Protein AF-A0A3M0IV02-F1 (afdb_monomer_lite)

pLDDT: mean 70.93, std 18.77, range [35.06, 94.88]

Sequence (179 aa):
MAALVQTIQLATPQQSFVTVVQGADEPFLCFAGRLTAAVEKQVSDPAARKLMLQFLARSNCNAVCKRIIEALPGEPPMLQMVEACAKFGKRNAEREGETCADTNVSASAPTNGDLLSRLAASTRGSAGVDVCTAESVVIDLDKIHKVPLDAFGPLGDGMSAFLMGRSSATIQGIMVHLD

Structure (mmCIF, N/CA/C/O backbone):
data_AF-A0A3M0IV02-F1
#
_entry.id   AF-A0A3M0IV02-F1
#
loop_
_atom_site.group_PDB
_atom_site.id
_atom_site.type_symbol
_atom_site.label_atom_id
_atom_site.label_alt_id
_atom_site.label_comp_id
_atom_site.label_asym_id
_atom_site.label_entity_id
_atom_site.label_seq_id
_atom_site.pdbx_PDB_ins_code
_atom_site.Cartn_x
_atom_site.Cartn_y
_atom_site.Cartn_z
_atom_site.occupancy
_atom_site.B_iso_or_equiv
_atom_site.auth_seq_id
_atom_site.auth_comp_id
_atom_site.auth_asym_id
_atom_site.auth_atom_id
_atom_site.pdbx_PDB_model_num
ATOM 1 N N . MET A 1 1 ? -43.238 4.498 39.632 1.00 40.12 1 MET A N 1
ATOM 2 C CA . MET A 1 1 ? -42.951 3.051 39.620 1.00 40.12 1 MET A CA 1
ATOM 3 C C . MET A 1 1 ? -43.133 2.550 38.205 1.00 40.12 1 MET A C 1
ATOM 5 O O . MET A 1 1 ? -44.208 2.793 37.688 1.00 40.12 1 MET A O 1
ATOM 9 N N . ALA A 1 2 ? -42.088 1.908 37.663 1.00 35.06 2 ALA A N 1
ATOM 10 C CA . ALA A 1 2 ? -42.082 0.883 36.610 1.00 35.06 2 ALA A CA 1
ATOM 11 C C . ALA A 1 2 ? -42.804 1.163 35.271 1.00 35.06 2 ALA A C 1
ATOM 13 O O . ALA A 1 2 ? -43.859 1.764 35.223 1.00 35.06 2 ALA A O 1
ATOM 14 N N . ALA A 1 3 ? -42.393 0.662 34.117 1.00 46.12 3 ALA A N 1
ATOM 15 C CA . ALA A 1 3 ? -41.201 0.004 33.603 1.00 46.12 3 ALA A CA 1
ATOM 16 C C . ALA A 1 3 ? -41.596 -0.394 32.161 1.00 46.12 3 ALA A C 1
ATOM 18 O O . ALA A 1 3 ? -42.761 -0.688 31.909 1.00 46.12 3 ALA A O 1
ATOM 19 N N . LEU A 1 4 ? -40.614 -0.473 31.260 1.00 45.75 4 LEU A N 1
ATOM 20 C CA . LEU A 1 4 ? -40.610 -1.376 30.098 1.00 45.75 4 LEU A CA 1
ATOM 21 C C . LEU A 1 4 ? -41.641 -1.117 28.979 1.00 45.75 4 LEU A C 1
ATOM 23 O O . LEU A 1 4 ? -42.605 -1.855 28.811 1.00 45.75 4 LEU A O 1
ATOM 27 N N . VAL A 1 5 ? -41.314 -0.179 28.085 1.00 47.16 5 VAL A N 1
ATOM 28 C CA . VAL A 1 5 ? -41.673 -0.297 26.658 1.00 47.16 5 VAL A CA 1
ATOM 29 C C . VAL A 1 5 ? -40.375 -0.340 25.851 1.00 47.16 5 VAL A C 1
ATOM 31 O O . VAL A 1 5 ? -39.987 0.608 25.180 1.00 47.16 5 VAL A O 1
ATOM 34 N N . GLN A 1 6 ? -39.644 -1.444 25.988 1.00 47.16 6 GLN A N 1
ATOM 35 C CA . GLN A 1 6 ? -38.561 -1.817 25.078 1.00 47.16 6 GLN A CA 1
ATOM 36 C C . GLN A 1 6 ? -38.746 -3.286 24.720 1.00 47.16 6 GLN A C 1
ATOM 38 O O . GLN A 1 6 ? -38.052 -4.174 25.204 1.00 47.16 6 GLN A O 1
ATOM 43 N N . TH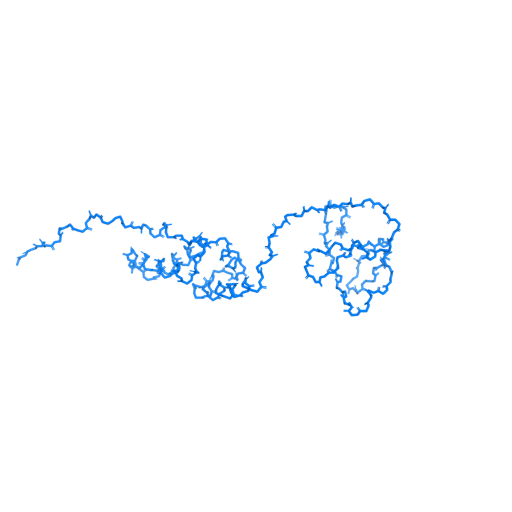R A 1 7 ? -39.738 -3.544 23.880 1.00 42.75 7 THR A N 1
ATOM 44 C CA . THR A 1 7 ? -39.950 -4.854 23.280 1.00 42.75 7 THR A CA 1
ATOM 45 C C . THR A 1 7 ? -39.934 -4.709 21.762 1.00 42.75 7 THR A C 1
ATOM 47 O O . THR A 1 7 ? -40.798 -4.077 21.166 1.00 42.75 7 THR A O 1
ATOM 50 N N . ILE A 1 8 ? -38.932 -5.375 21.172 1.00 45.09 8 ILE A N 1
ATOM 51 C CA . ILE A 1 8 ? -38.844 -5.832 19.777 1.00 45.09 8 ILE A CA 1
ATOM 52 C C . ILE A 1 8 ? -38.281 -4.811 18.763 1.00 45.09 8 ILE A C 1
ATOM 54 O O . ILE A 1 8 ? -38.962 -4.308 17.880 1.00 45.09 8 ILE A O 1
ATOM 58 N N . GLN A 1 9 ? -36.961 -4.609 18.818 1.00 45.69 9 GLN A N 1
ATOM 59 C CA . GLN A 1 9 ? -36.121 -4.327 17.635 1.00 45.69 9 GLN A CA 1
ATOM 60 C C . GLN A 1 9 ? -35.080 -5.456 17.461 1.00 45.69 9 GLN A C 1
ATOM 62 O O . GLN A 1 9 ? -33.931 -5.232 17.094 1.00 45.69 9 GLN A O 1
ATOM 67 N N . LEU A 1 10 ? -35.473 -6.699 17.765 1.00 41.28 10 LEU A N 1
ATOM 68 C CA . LEU A 1 10 ? -34.631 -7.888 17.622 1.00 41.28 10 LEU A CA 1
ATOM 69 C C . LEU A 1 10 ? -34.986 -8.633 16.328 1.00 41.28 10 LEU A C 1
ATOM 71 O O . LEU A 1 10 ? -35.569 -9.706 16.389 1.00 41.28 10 LEU A O 1
ATOM 75 N N . ALA A 1 11 ? -34.688 -8.047 15.166 1.00 40.66 11 ALA A N 1
ATOM 76 C CA . ALA A 1 11 ? -34.653 -8.791 13.895 1.00 40.66 11 ALA A CA 1
ATOM 77 C C . ALA A 1 11 ? -33.974 -8.043 12.730 1.00 40.66 11 ALA A C 1
ATOM 79 O O . ALA A 1 11 ? -34.206 -8.387 11.576 1.00 40.66 11 ALA A O 1
ATOM 80 N N . THR A 1 12 ? -33.127 -7.037 12.969 1.00 44.47 12 THR A N 1
ATOM 81 C CA . THR A 1 12 ? -32.109 -6.732 11.952 1.00 44.47 12 THR A CA 1
ATOM 82 C C . THR A 1 12 ? -30.887 -7.569 12.300 1.00 44.47 12 THR A C 1
ATOM 84 O O . THR A 1 12 ? -30.389 -7.432 13.420 1.00 44.47 12 THR A O 1
ATOM 87 N N . PRO A 1 13 ? -30.402 -8.456 11.406 1.00 41.34 13 PRO A N 1
ATOM 88 C CA . PRO A 1 13 ? -29.085 -9.045 11.575 1.00 41.34 13 PRO A CA 1
ATOM 89 C C . PRO A 1 13 ? -28.128 -7.873 11.771 1.00 41.34 13 PRO A C 1
ATOM 91 O O . PRO A 1 13 ? -27.953 -7.063 10.857 1.00 41.34 13 PRO A O 1
ATOM 94 N N . GLN A 1 14 ? -27.579 -7.702 12.976 1.00 51.34 14 GLN A N 1
ATOM 95 C CA . GLN A 1 14 ? -26.467 -6.781 13.123 1.00 51.34 14 GLN A CA 1
ATOM 96 C C . GLN A 1 14 ? -25.375 -7.386 12.256 1.00 51.34 14 GLN A C 1
ATOM 98 O O . GLN A 1 14 ? -24.856 -8.454 12.572 1.00 51.34 14 GLN A O 1
ATOM 103 N N . GLN A 1 15 ? -25.118 -6.762 11.104 1.00 55.41 15 GLN A N 1
ATOM 104 C CA . GLN A 1 15 ? -23.974 -7.118 10.287 1.00 55.41 15 GLN A CA 1
ATOM 105 C C . GLN A 1 15 ? -22.772 -6.968 11.209 1.00 55.41 15 GLN A C 1
ATOM 107 O O . GLN A 1 15 ? -22.431 -5.860 11.634 1.00 55.41 15 GLN A O 1
ATOM 112 N N . SER A 1 16 ? -22.225 -8.110 11.620 1.00 71.81 16 SER A N 1
ATOM 113 C CA . SER A 1 16 ? -21.005 -8.160 12.404 1.00 71.81 16 SER A CA 1
ATOM 114 C C . SER A 1 16 ? -20.005 -7.262 11.692 1.00 71.81 16 SER A C 1
ATOM 116 O O . SER A 1 16 ? -19.838 -7.375 10.478 1.00 71.81 16 SER A O 1
ATOM 118 N N . PHE A 1 17 ? -19.365 -6.329 12.397 1.00 68.81 17 PHE A N 1
ATOM 119 C CA . PHE A 1 17 ? -18.397 -5.437 11.743 1.00 68.81 17 PHE A CA 1
ATOM 120 C C . PHE A 1 17 ? -17.271 -6.236 11.053 1.00 68.81 17 PHE A C 1
ATOM 122 O O . PHE A 1 17 ? -16.630 -5.736 10.135 1.00 68.81 17 PHE A O 1
ATOM 129 N N . VAL A 1 18 ? -17.086 -7.508 11.434 1.00 73.00 18 VAL A N 1
ATOM 130 C CA . VAL A 1 18 ? -16.163 -8.470 10.821 1.00 73.00 18 VAL A CA 1
ATOM 131 C C . VAL A 1 18 ? -16.539 -8.802 9.367 1.00 73.00 18 VAL A C 1
ATOM 133 O O . VAL A 1 18 ? -15.658 -9.119 8.575 1.00 73.00 18 VAL A O 1
ATOM 136 N N . THR A 1 19 ? -17.815 -8.688 8.977 1.00 82.75 19 THR A N 1
ATOM 137 C CA . THR A 1 19 ? -18.270 -8.928 7.593 1.00 82.75 19 THR A CA 1
ATOM 138 C C . THR A 1 19 ? -18.123 -7.706 6.687 1.00 82.75 19 THR A C 1
ATOM 140 O O . THR A 1 19 ? -18.409 -7.798 5.495 1.00 82.75 19 THR A O 1
ATOM 143 N N . VAL A 1 20 ? -17.721 -6.547 7.222 1.00 88.81 20 VAL A N 1
ATOM 144 C CA . VAL A 1 20 ? -17.508 -5.347 6.407 1.00 88.81 20 VAL A CA 1
ATOM 145 C C . VAL A 1 20 ? -16.182 -5.496 5.671 1.00 88.81 20 VAL A C 1
ATOM 147 O O . VAL A 1 20 ? -15.1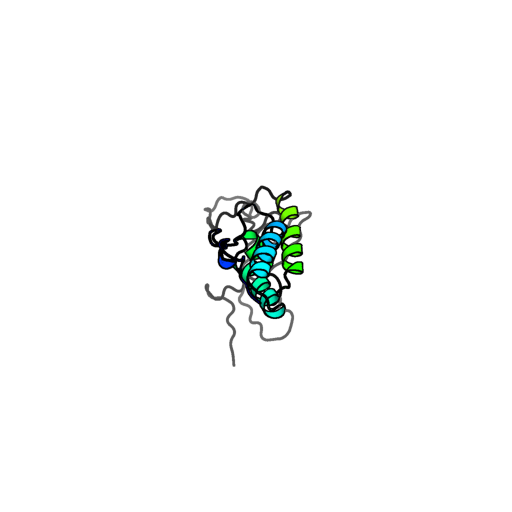10 -5.358 6.258 1.00 88.81 20 VAL A O 1
ATOM 150 N N . VAL A 1 21 ? -16.277 -5.795 4.380 1.00 93.56 21 VAL A N 1
ATOM 151 C CA . VAL A 1 21 ? -15.154 -5.960 3.454 1.00 93.56 21 VAL A CA 1
ATOM 152 C C . VAL A 1 21 ? -15.311 -4.962 2.313 1.00 93.56 21 VAL A C 1
ATOM 154 O O . VAL A 1 21 ? -16.433 -4.666 1.885 1.00 93.56 21 VAL A O 1
ATOM 157 N N . GLN A 1 22 ? -14.189 -4.418 1.850 1.00 94.88 22 GLN A N 1
ATOM 158 C CA . GLN A 1 22 ? -14.153 -3.510 0.712 1.00 94.88 22 GLN A CA 1
ATOM 159 C C . GLN A 1 22 ? -14.473 -4.268 -0.583 1.00 94.88 22 GLN A C 1
ATOM 161 O O . GLN A 1 22 ? -13.868 -5.303 -0.869 1.00 94.88 22 GLN A O 1
ATOM 166 N N . GLY A 1 23 ? -15.393 -3.740 -1.389 1.00 90.06 23 GLY A N 1
ATOM 167 C CA . GLY A 1 23 ? -15.655 -4.259 -2.733 1.00 90.06 23 GLY A CA 1
ATOM 168 C C . GLY A 1 23 ? -14.448 -4.120 -3.674 1.00 90.06 23 GLY A C 1
ATOM 169 O O . GLY A 1 23 ? -13.545 -3.316 -3.436 1.00 90.06 23 GLY A O 1
ATOM 170 N N . ALA A 1 24 ? -14.436 -4.880 -4.775 1.00 87.00 24 ALA A N 1
ATOM 171 C CA . ALA A 1 24 ? -13.360 -4.817 -5.772 1.00 87.00 24 ALA A CA 1
ATOM 172 C C . ALA A 1 24 ? -13.161 -3.388 -6.315 1.00 87.00 24 ALA A C 1
ATOM 174 O O . ALA A 1 24 ? -12.042 -2.878 -6.295 1.00 87.00 24 ALA A O 1
ATOM 175 N N . ASP A 1 25 ? -14.264 -2.722 -6.664 1.00 86.69 25 ASP A N 1
ATOM 176 C CA . ASP A 1 25 ? -14.283 -1.363 -7.222 1.00 86.69 25 ASP A CA 1
ATOM 177 C C . ASP A 1 25 ? -14.677 -0.286 -6.196 1.00 86.69 25 ASP A C 1
ATOM 179 O O . ASP A 1 25 ? -14.843 0.886 -6.530 1.00 86.69 25 ASP A O 1
ATOM 183 N N . GLU A 1 26 ? -14.857 -0.661 -4.926 1.00 89.06 26 GLU A N 1
ATOM 184 C CA . GLU A 1 26 ? -15.280 0.285 -3.895 1.00 89.06 26 GLU A CA 1
ATOM 185 C C . GLU A 1 26 ? -14.108 1.190 -3.476 1.00 89.06 26 GLU A C 1
ATOM 187 O O . GLU A 1 26 ? -13.059 0.684 -3.058 1.00 89.06 26 GLU A O 1
ATOM 192 N N . PRO A 1 27 ? -14.268 2.527 -3.488 1.00 91.06 27 PRO A N 1
ATOM 193 C CA . PRO A 1 27 ? -13.257 3.432 -2.959 1.00 91.06 27 PRO A CA 1
ATOM 194 C C . PRO A 1 27 ? -13.004 3.188 -1.469 1.00 91.06 27 PRO A C 1
ATOM 196 O O . PRO A 1 27 ? -13.940 3.051 -0.678 1.00 91.06 27 PRO A O 1
ATOM 199 N N . PHE A 1 28 ? -11.734 3.227 -1.057 1.00 93.62 28 PHE A N 1
ATOM 200 C CA . PHE A 1 28 ? -11.350 2.962 0.335 1.00 93.62 28 PHE A CA 1
ATOM 201 C C . PHE A 1 28 ? -12.049 3.894 1.336 1.00 93.62 28 PHE A C 1
ATOM 203 O O . PHE A 1 28 ? -12.417 3.465 2.423 1.00 93.62 28 PHE A O 1
ATOM 210 N N . LEU A 1 29 ? -12.288 5.156 0.961 1.00 93.19 29 LEU A N 1
ATOM 211 C CA . LEU A 1 29 ? -13.014 6.117 1.796 1.00 93.19 29 LEU A CA 1
ATOM 212 C C . LEU A 1 29 ? -14.461 5.675 2.077 1.00 93.19 29 LEU A C 1
ATOM 214 O O . LEU A 1 29 ? -14.921 5.779 3.213 1.00 93.19 29 LEU A O 1
ATOM 218 N N . CYS A 1 30 ? -15.167 5.157 1.066 1.00 92.94 30 CYS A N 1
ATOM 219 C CA . CYS A 1 30 ? -16.531 4.646 1.226 1.00 92.94 30 CYS A CA 1
ATOM 220 C C . CYS A 1 30 ? -16.548 3.432 2.160 1.00 92.94 30 CYS A C 1
ATOM 222 O O . CYS A 1 30 ? -17.333 3.392 3.109 1.00 92.94 30 CYS A O 1
ATOM 224 N N . PHE A 1 31 ? -15.620 2.499 1.947 1.00 94.88 31 PHE A N 1
ATOM 225 C CA . PHE A 1 31 ? -15.433 1.337 2.812 1.00 94.88 31 PHE A CA 1
ATOM 226 C C . PHE A 1 31 ? -15.132 1.737 4.264 1.00 94.88 31 PHE A C 1
ATOM 228 O O . PHE A 1 31 ? -15.805 1.264 5.181 1.00 94.88 31 PHE A O 1
ATOM 235 N N . ALA A 1 32 ? -14.181 2.649 4.484 1.00 93.94 32 ALA A N 1
ATOM 236 C CA . ALA A 1 32 ? -13.809 3.125 5.814 1.00 93.94 32 ALA A CA 1
ATOM 237 C C . ALA A 1 32 ? -14.997 3.773 6.544 1.00 93.94 32 ALA A C 1
ATOM 239 O O . ALA A 1 32 ? -15.169 3.565 7.746 1.00 93.94 32 ALA A O 1
ATOM 240 N N . GLY A 1 33 ? -15.861 4.494 5.820 1.00 93.69 33 GLY A N 1
ATOM 241 C CA . GLY A 1 33 ? -17.104 5.047 6.361 1.00 93.69 33 GLY A CA 1
ATOM 242 C C . GLY A 1 33 ? -18.079 3.965 6.839 1.00 93.69 33 GLY A C 1
ATOM 243 O O . GLY A 1 33 ? -18.563 4.031 7.971 1.00 93.69 33 GLY A O 1
ATOM 244 N N . ARG A 1 34 ? -18.321 2.927 6.021 1.00 94.19 34 ARG A N 1
ATOM 245 C CA . ARG A 1 34 ? -19.184 1.789 6.402 1.00 94.19 34 ARG A CA 1
ATOM 246 C C . ARG A 1 34 ? -18.620 1.027 7.601 1.00 94.19 34 ARG A C 1
ATOM 248 O O . ARG A 1 34 ? -19.365 0.691 8.521 1.00 94.19 34 ARG A O 1
ATOM 255 N N . LEU A 1 35 ? -17.309 0.791 7.610 1.00 93.62 35 LEU A N 1
ATOM 256 C CA . LEU A 1 35 ? -16.618 0.099 8.694 1.00 93.62 35 LEU A CA 1
ATOM 257 C C . LEU A 1 35 ? -16.699 0.887 10.008 1.00 93.62 35 LEU A C 1
ATOM 259 O O . LEU A 1 35 ? -17.033 0.316 11.044 1.00 93.62 35 LEU A O 1
ATOM 263 N N . THR A 1 36 ? -16.464 2.200 9.955 1.00 93.06 36 THR A N 1
ATOM 264 C CA . THR A 1 36 ? -16.553 3.094 11.122 1.00 93.06 36 THR A CA 1
ATOM 265 C C . THR A 1 36 ? -17.950 3.067 11.722 1.00 93.06 36 THR A C 1
ATOM 267 O O . THR A 1 36 ? -18.094 2.777 12.908 1.00 93.06 36 THR A O 1
ATOM 270 N N . ALA A 1 37 ? -18.985 3.237 10.896 1.00 91.88 37 ALA A N 1
ATOM 271 C CA . ALA A 1 37 ? -20.369 3.179 11.357 1.00 91.88 37 ALA A CA 1
ATOM 272 C C . ALA A 1 37 ? -20.722 1.822 12.001 1.00 91.88 37 ALA A C 1
ATOM 274 O O . ALA A 1 37 ? -21.430 1.772 13.009 1.00 91.88 37 ALA A O 1
ATOM 275 N N . ALA A 1 38 ? -20.217 0.713 11.448 1.00 90.44 38 ALA A N 1
ATOM 276 C CA . ALA A 1 38 ? -20.474 -0.626 11.976 1.00 90.44 38 ALA A CA 1
ATOM 277 C C . ALA A 1 38 ? -19.788 -0.875 13.331 1.00 90.44 38 ALA A C 1
ATOM 279 O O . ALA A 1 38 ? -20.412 -1.443 14.232 1.00 90.44 38 ALA A O 1
ATOM 280 N N . VAL A 1 39 ? -18.531 -0.443 13.482 1.00 89.69 39 VAL A N 1
ATOM 281 C CA . VAL A 1 39 ? -17.762 -0.596 14.726 1.00 89.69 39 VAL A CA 1
ATOM 282 C C . VAL A 1 39 ? -18.303 0.326 15.819 1.00 89.69 39 VAL A C 1
ATOM 284 O O . VAL A 1 39 ? -18.483 -0.116 16.951 1.00 89.69 39 VAL A O 1
ATOM 287 N N . GLU A 1 40 ? -18.640 1.577 15.497 1.00 90.38 40 GLU A N 1
ATOM 288 C CA . GLU A 1 40 ? -19.196 2.530 16.468 1.00 90.38 40 GLU A CA 1
ATOM 289 C C . GLU A 1 40 ? -20.541 2.098 17.047 1.00 90.38 40 GLU A C 1
ATOM 291 O O . GLU A 1 40 ? -20.836 2.390 18.205 1.00 90.38 40 GLU A O 1
ATOM 296 N N . LYS A 1 41 ? -21.335 1.359 16.270 1.00 88.81 41 LYS A N 1
ATOM 297 C CA . LYS A 1 41 ? -22.612 0.808 16.728 1.00 88.81 41 LYS A CA 1
ATOM 298 C C . LYS A 1 41 ? -22.449 -0.348 17.724 1.00 88.81 41 LYS A C 1
ATOM 300 O O . LYS A 1 41 ? -23.370 -0.605 18.494 1.00 88.81 41 LYS A O 1
ATOM 305 N N . GLN A 1 42 ? -21.320 -1.059 17.690 1.00 83.50 42 GLN A N 1
ATOM 306 C CA . GLN A 1 42 ? -21.104 -2.299 18.452 1.00 83.50 42 GLN A CA 1
ATOM 307 C C . GLN A 1 42 ? -20.094 -2.145 19.597 1.00 83.50 42 GLN A C 1
ATOM 309 O O . GLN A 1 42 ? -20.142 -2.915 20.552 1.00 83.50 42 GLN A O 1
ATOM 314 N N . VAL A 1 43 ? -19.197 -1.156 19.536 1.00 86.38 43 VAL A N 1
ATOM 315 C CA . VAL A 1 43 ? -18.105 -0.984 20.503 1.00 86.38 43 VAL A CA 1
ATOM 316 C C . VAL A 1 43 ? -18.237 0.361 21.211 1.00 86.38 43 VAL A C 1
ATOM 318 O O . VAL A 1 43 ? -18.064 1.418 20.609 1.00 86.38 43 VAL A O 1
ATOM 321 N N . SER A 1 44 ? -18.518 0.330 22.515 1.00 88.19 44 SER A N 1
ATOM 322 C CA . SER A 1 44 ? -18.688 1.545 23.323 1.00 88.19 44 SER A CA 1
ATOM 323 C C . SER A 1 44 ? -17.361 2.201 23.714 1.00 88.19 44 SER A C 1
ATOM 325 O O . SER A 1 44 ? -17.303 3.425 23.824 1.00 88.19 44 SER A O 1
ATOM 327 N N . ASP A 1 45 ? -16.286 1.428 23.888 1.00 91.12 45 ASP A N 1
ATOM 328 C CA . ASP A 1 45 ? -14.982 1.958 24.301 1.00 91.12 45 ASP A CA 1
ATOM 329 C C . ASP A 1 45 ? -14.248 2.665 23.136 1.00 91.12 45 ASP A C 1
ATOM 331 O O . ASP A 1 45 ? -13.988 2.040 22.104 1.00 91.12 45 ASP A O 1
ATOM 335 N N . PRO A 1 46 ? -13.912 3.966 23.243 1.00 89.06 46 PRO A N 1
ATOM 336 C CA . PRO A 1 46 ? -13.251 4.708 22.165 1.00 89.06 46 PRO A CA 1
ATOM 337 C C . PRO A 1 46 ? -11.842 4.204 21.817 1.00 89.06 46 PRO A C 1
ATOM 339 O O . PRO A 1 46 ? -11.438 4.282 20.654 1.00 89.06 46 PRO A O 1
ATOM 342 N N . ALA A 1 47 ? -11.088 3.684 22.790 1.00 90.06 47 ALA A N 1
ATOM 343 C CA . ALA A 1 47 ? -9.734 3.186 22.550 1.00 90.06 47 ALA A CA 1
ATOM 344 C C . ALA A 1 47 ? -9.760 1.861 21.768 1.00 90.06 47 ALA A C 1
ATOM 346 O O . ALA A 1 47 ? -9.066 1.721 20.757 1.00 90.06 47 ALA A O 1
ATOM 347 N N . ALA A 1 48 ? -10.634 0.935 22.165 1.00 89.19 48 ALA A N 1
ATOM 348 C CA . ALA A 1 48 ? -10.889 -0.314 21.460 1.00 89.19 48 ALA A CA 1
ATOM 349 C C . ALA A 1 48 ? -11.419 -0.069 20.043 1.00 89.19 48 ALA A C 1
ATOM 351 O O . ALA A 1 48 ? -10.956 -0.713 19.102 1.00 89.19 48 ALA A O 1
ATOM 352 N N . ARG A 1 49 ? -12.321 0.912 19.862 1.00 91.25 49 ARG A N 1
ATOM 353 C CA . ARG A 1 49 ? -12.813 1.321 18.534 1.00 91.25 49 ARG A CA 1
ATOM 354 C C . ARG A 1 49 ? -11.673 1.654 17.591 1.00 91.25 49 ARG A C 1
ATOM 356 O O . ARG A 1 49 ? -11.634 1.129 16.484 1.00 91.25 49 ARG A O 1
ATOM 363 N N . LYS A 1 50 ? -10.739 2.499 18.033 1.00 89.12 50 LYS A N 1
ATOM 364 C CA . LYS A 1 50 ? -9.598 2.926 17.219 1.00 89.12 50 LYS A CA 1
ATOM 365 C C . LYS A 1 50 ? -8.738 1.737 16.783 1.00 89.12 50 LYS A C 1
ATOM 367 O O . LYS A 1 50 ? -8.442 1.618 15.596 1.00 89.12 50 LYS A O 1
ATOM 372 N N . LEU A 1 51 ? -8.393 0.849 17.717 1.00 89.50 51 LEU A N 1
ATOM 373 C CA . LEU A 1 51 ? -7.570 -0.331 17.436 1.00 89.50 51 LEU A CA 1
ATOM 374 C C . LEU A 1 51 ? -8.273 -1.309 16.486 1.00 89.50 51 LEU A C 1
ATOM 376 O O . LEU A 1 51 ? -7.689 -1.735 15.490 1.00 89.50 51 LEU A O 1
ATOM 380 N N . MET A 1 52 ? -9.547 -1.617 16.743 1.00 89.31 52 MET A N 1
ATOM 381 C CA . MET A 1 52 ? -10.338 -2.501 15.881 1.00 89.31 52 MET A CA 1
ATOM 382 C C . MET A 1 52 ? -10.496 -1.924 14.481 1.00 89.31 52 MET A C 1
ATOM 384 O O . MET A 1 52 ? -10.347 -2.643 13.498 1.00 89.31 52 MET A O 1
ATOM 388 N N . LEU A 1 53 ? -10.756 -0.623 14.380 1.00 91.31 53 LEU A N 1
ATOM 389 C CA . LEU A 1 53 ? -10.895 0.054 13.103 1.00 91.31 53 LEU A CA 1
ATOM 390 C C . LEU A 1 53 ? -9.608 0.007 12.279 1.00 91.31 53 LEU A C 1
ATOM 392 O O . LEU A 1 53 ? -9.675 -0.263 11.084 1.00 91.31 53 LEU A O 1
ATOM 396 N N . GLN A 1 54 ? -8.447 0.226 12.900 1.00 91.12 54 GLN A N 1
ATOM 397 C CA . GLN A 1 54 ? -7.157 0.123 12.214 1.00 91.12 54 GLN A CA 1
ATOM 398 C C . GLN A 1 54 ? -6.887 -1.302 11.724 1.00 91.12 54 GLN A C 1
ATOM 400 O O . GLN A 1 54 ? -6.538 -1.496 10.558 1.00 91.12 54 GLN A O 1
ATOM 405 N N . PHE A 1 55 ? -7.097 -2.299 12.587 1.00 91.06 55 PHE A N 1
ATOM 406 C CA . PHE A 1 55 ? -6.891 -3.700 12.233 1.00 91.06 55 PHE A CA 1
ATOM 407 C C . PHE A 1 55 ? -7.808 -4.134 11.082 1.00 91.06 55 PHE A C 1
ATOM 409 O O . PHE A 1 55 ? -7.330 -4.625 10.059 1.00 91.06 55 PHE A O 1
ATOM 416 N N . LEU A 1 56 ? -9.114 -3.877 11.209 1.00 92.44 56 LEU A N 1
ATOM 417 C CA . LEU A 1 56 ? -10.117 -4.269 10.218 1.00 92.44 56 LEU A CA 1
ATOM 418 C C . LEU A 1 56 ? -9.942 -3.526 8.894 1.00 92.44 56 LEU A C 1
ATOM 420 O O . LEU A 1 56 ? -10.085 -4.125 7.832 1.0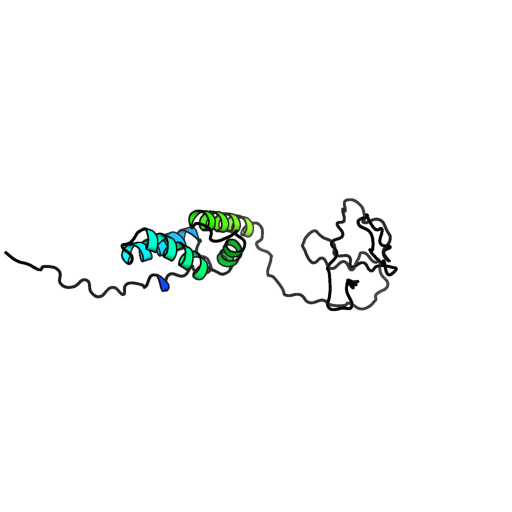0 92.44 56 LEU A O 1
ATOM 424 N N . ALA A 1 57 ? -9.584 -2.241 8.930 1.00 93.50 57 ALA A N 1
ATOM 425 C CA . ALA A 1 57 ? -9.318 -1.482 7.714 1.00 93.50 57 ALA A CA 1
ATOM 426 C C . ALA A 1 57 ? -8.138 -2.064 6.921 1.00 93.50 57 ALA A C 1
ATOM 428 O O . ALA A 1 57 ? -8.138 -1.996 5.695 1.00 93.50 57 ALA A O 1
ATOM 429 N N . ARG A 1 58 ? -7.144 -2.658 7.597 1.00 91.31 58 ARG A N 1
ATOM 430 C CA . ARG A 1 58 ? -6.002 -3.317 6.950 1.00 91.31 58 ARG A CA 1
ATOM 431 C C . ARG A 1 58 ? -6.358 -4.720 6.468 1.00 91.31 58 ARG A C 1
ATOM 433 O O . ARG A 1 58 ? -6.002 -5.081 5.349 1.00 91.31 58 ARG A O 1
ATOM 440 N N . SER A 1 59 ? -7.049 -5.511 7.287 1.00 90.62 59 SER A N 1
ATOM 441 C CA . SER A 1 59 ? -7.351 -6.909 6.963 1.00 90.62 59 SER A CA 1
ATOM 442 C C . SER A 1 59 ? -8.435 -7.060 5.897 1.00 90.62 59 SER A C 1
ATOM 444 O O . SER A 1 59 ? -8.352 -7.976 5.083 1.00 90.62 59 SER A O 1
ATOM 446 N N . ASN A 1 60 ? -9.426 -6.163 5.891 1.00 94.38 60 ASN A N 1
ATOM 447 C CA . ASN A 1 60 ? -10.646 -6.299 5.092 1.00 94.38 60 ASN A CA 1
ATOM 448 C C . ASN A 1 60 ? -10.671 -5.396 3.848 1.00 94.38 60 ASN A C 1
ATOM 450 O O . ASN A 1 60 ? -11.689 -5.317 3.157 1.00 94.38 60 ASN A O 1
ATOM 454 N N . CYS A 1 61 ? -9.578 -4.689 3.566 1.00 94.50 61 CYS A N 1
ATOM 455 C CA . CYS A 1 61 ? -9.458 -3.916 2.339 1.00 94.50 61 CYS A CA 1
ATOM 456 C C . CYS A 1 61 ? -9.222 -4.819 1.120 1.00 94.50 61 CYS A C 1
ATOM 458 O O . CYS A 1 61 ? -8.789 -5.968 1.233 1.00 94.50 61 CYS A O 1
ATOM 460 N N . ASN A 1 62 ? -9.514 -4.293 -0.067 1.00 94.19 62 ASN A N 1
ATOM 461 C CA . ASN A 1 62 ? -9.316 -5.023 -1.312 1.00 94.19 62 ASN A CA 1
ATOM 462 C C . ASN A 1 62 ? -7.818 -5.173 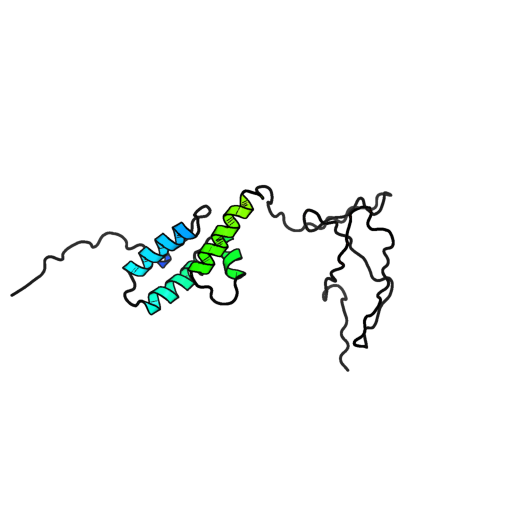-1.637 1.00 94.19 62 ASN A C 1
ATOM 464 O O . ASN A 1 62 ? -6.970 -4.466 -1.093 1.00 94.19 62 ASN A O 1
ATOM 468 N N . ALA A 1 63 ? -7.469 -6.082 -2.553 1.00 91.75 63 ALA A N 1
ATOM 469 C CA . ALA A 1 63 ? -6.071 -6.418 -2.855 1.00 91.75 63 ALA A CA 1
ATOM 470 C C . ALA A 1 63 ? -5.222 -5.223 -3.339 1.00 91.75 63 ALA A C 1
ATOM 472 O O . ALA A 1 63 ? -4.004 -5.199 -3.149 1.00 91.75 63 ALA A O 1
ATOM 473 N N . VAL A 1 64 ? -5.848 -4.226 -3.972 1.00 90.62 64 VAL A N 1
ATOM 474 C CA . VAL A 1 64 ? -5.166 -2.999 -4.404 1.00 90.62 64 VAL A CA 1
ATOM 475 C C . VAL A 1 64 ? -4.825 -2.133 -3.193 1.00 90.62 64 VAL A C 1
ATOM 477 O O . VAL A 1 64 ? -3.662 -1.780 -3.003 1.00 90.62 64 VAL A O 1
ATOM 480 N N . CYS A 1 65 ? -5.810 -1.845 -2.340 1.00 92.50 65 CYS A N 1
ATOM 481 C CA . CYS A 1 65 ? -5.615 -1.063 -1.120 1.00 92.50 65 CYS A CA 1
ATOM 482 C C . CYS A 1 65 ? -4.666 -1.764 -0.145 1.00 92.50 65 CYS A C 1
ATOM 484 O O . CYS A 1 65 ? -3.799 -1.115 0.436 1.00 92.50 65 CYS A O 1
ATOM 486 N N . LYS A 1 66 ? -4.749 -3.094 -0.046 1.00 93.62 66 LYS A N 1
ATOM 487 C CA . LYS A 1 66 ? -3.884 -3.912 0.806 1.00 93.62 66 LYS A CA 1
ATOM 488 C C . LYS A 1 66 ? -2.406 -3.726 0.474 1.00 93.62 66 LYS A C 1
ATOM 490 O O . LYS A 1 66 ? -1.628 -3.413 1.368 1.00 93.62 66 LYS A O 1
ATOM 495 N N . ARG A 1 67 ? -2.037 -3.796 -0.811 1.00 91.50 67 ARG A N 1
ATOM 496 C CA . ARG A 1 67 ? -0.655 -3.554 -1.270 1.00 91.50 67 ARG A CA 1
ATOM 497 C C . ARG A 1 67 ? -0.151 -2.152 -0.923 1.00 91.50 67 ARG A C 1
ATOM 499 O O . ARG A 1 67 ? 1.011 -1.985 -0.573 1.00 91.50 67 ARG A O 1
ATOM 506 N N . ILE A 1 68 ? -1.018 -1.145 -1.017 1.00 92.50 68 ILE A N 1
ATOM 507 C CA . ILE A 1 68 ? -0.666 0.245 -0.694 1.00 92.50 68 ILE A CA 1
ATOM 508 C C . ILE A 1 68 ? -0.427 0.401 0.808 1.00 92.50 68 ILE A C 1
ATOM 510 O O . ILE A 1 68 ? 0.548 1.024 1.217 1.00 92.50 68 ILE A O 1
ATOM 514 N N . ILE A 1 69 ? -1.318 -0.164 1.622 1.00 93.00 69 ILE A N 1
ATOM 515 C CA . ILE A 1 69 ? -1.266 -0.079 3.081 1.00 93.00 69 ILE A CA 1
ATOM 516 C C . ILE A 1 69 ? -0.060 -0.842 3.634 1.00 93.00 69 ILE A C 1
ATOM 518 O O . ILE A 1 69 ? 0.592 -0.350 4.547 1.00 93.00 69 ILE A O 1
ATOM 522 N N . GLU A 1 70 ? 0.262 -2.015 3.087 1.00 90.19 70 GLU A N 1
ATOM 523 C CA . GLU A 1 70 ? 1.420 -2.817 3.508 1.00 90.19 70 GLU A CA 1
ATOM 524 C C . GLU A 1 70 ? 2.767 -2.153 3.186 1.00 90.19 70 GLU A C 1
ATOM 526 O O . GLU A 1 70 ? 3.764 -2.467 3.830 1.00 90.19 70 GLU A O 1
ATOM 531 N N . ALA A 1 71 ? 2.796 -1.207 2.243 1.00 91.12 71 ALA A N 1
ATOM 532 C CA . ALA A 1 71 ? 3.978 -0.403 1.940 1.00 91.12 71 ALA A CA 1
ATOM 533 C C . ALA A 1 71 ? 4.166 0.797 2.891 1.00 91.12 71 ALA A C 1
ATOM 535 O O . ALA A 1 71 ? 5.191 1.478 2.820 1.00 91.12 71 ALA A O 1
ATOM 536 N N . LEU A 1 72 ? 3.189 1.093 3.757 1.00 89.50 72 LEU A N 1
ATOM 537 C CA . LEU A 1 72 ? 3.315 2.147 4.763 1.00 89.50 72 LEU A CA 1
ATOM 538 C C . LEU A 1 72 ? 4.132 1.647 5.967 1.00 89.50 72 LEU A C 1
ATOM 540 O O . LEU A 1 72 ? 4.020 0.481 6.350 1.00 89.50 72 LEU A O 1
ATOM 544 N N . PRO A 1 73 ? 4.940 2.513 6.602 1.00 85.50 73 PRO A N 1
ATOM 545 C CA . PRO A 1 73 ? 5.719 2.125 7.769 1.00 85.50 73 PRO A CA 1
ATOM 546 C C . PRO A 1 73 ? 4.824 1.890 8.996 1.00 85.50 73 PRO A C 1
ATOM 548 O O . PRO A 1 73 ? 3.968 2.712 9.326 1.00 85.50 73 PRO A O 1
ATOM 551 N N . GLY A 1 74 ? 5.086 0.798 9.718 1.00 85.69 74 GLY A N 1
ATOM 552 C CA . GLY A 1 74 ? 4.453 0.499 11.006 1.00 85.69 74 GLY A CA 1
ATOM 553 C C . GLY A 1 74 ? 2.957 0.180 10.914 1.00 85.69 74 GLY A C 1
ATOM 554 O O . GLY A 1 74 ? 2.498 -0.479 9.982 1.00 85.69 74 GLY A O 1
ATOM 555 N N . GLU A 1 75 ? 2.199 0.617 11.923 1.00 83.50 75 GLU A N 1
ATOM 556 C CA . GLU A 1 75 ? 0.735 0.539 11.940 1.00 83.50 75 GLU A CA 1
ATOM 557 C C . GLU A 1 75 ? 0.140 1.901 11.553 1.00 83.50 75 GLU A C 1
ATOM 559 O O . GLU A 1 75 ? 0.022 2.793 12.403 1.00 83.50 75 GLU A O 1
ATOM 564 N N . PRO A 1 76 ? -0.214 2.112 10.271 1.00 87.44 76 PRO A N 1
ATOM 565 C CA . PRO A 1 76 ? -0.677 3.413 9.820 1.00 87.44 76 PRO A CA 1
ATOM 566 C C . PRO A 1 76 ? -2.023 3.785 10.469 1.00 87.44 76 PRO A C 1
ATOM 568 O O . PRO A 1 76 ? -2.899 2.935 10.667 1.00 87.44 76 PRO A O 1
ATOM 571 N N . PRO A 1 77 ? -2.247 5.070 10.794 1.00 90.62 77 PRO A N 1
ATOM 572 C CA . PRO A 1 77 ? -3.567 5.548 11.181 1.00 90.62 77 PRO A CA 1
ATOM 573 C C . PRO A 1 77 ? -4.521 5.505 9.983 1.00 90.62 77 PRO A C 1
ATOM 575 O O . PRO A 1 77 ? -4.109 5.691 8.838 1.00 90.62 77 PRO A O 1
ATOM 578 N N . MET A 1 78 ? -5.820 5.342 10.248 1.00 89.19 78 MET A N 1
ATOM 579 C CA . MET A 1 78 ? -6.849 5.230 9.204 1.00 89.19 78 MET A CA 1
ATOM 580 C C . MET A 1 78 ? -6.797 6.372 8.176 1.00 89.19 78 MET A C 1
ATOM 582 O O . MET A 1 78 ? -6.941 6.128 6.982 1.00 89.19 78 MET A O 1
ATOM 586 N N . LEU A 1 79 ? -6.528 7.606 8.617 1.00 89.75 79 LEU A N 1
ATOM 587 C CA . LEU A 1 79 ? -6.405 8.761 7.724 1.00 89.75 79 LEU A CA 1
ATOM 588 C C . LEU A 1 79 ? -5.282 8.583 6.687 1.00 89.75 79 LEU A C 1
ATOM 590 O O . LEU A 1 79 ? -5.495 8.841 5.505 1.00 89.75 79 LEU A O 1
ATOM 594 N N . GLN A 1 80 ? -4.115 8.073 7.099 1.00 92.38 80 GLN A N 1
ATOM 595 C CA . GLN A 1 80 ? -3.019 7.800 6.163 1.00 92.38 80 GLN A CA 1
ATOM 596 C C . GLN A 1 80 ? -3.388 6.700 5.165 1.00 92.38 80 GLN A C 1
ATOM 598 O O . GLN A 1 80 ? -3.049 6.804 3.988 1.00 92.38 80 GLN A O 1
ATOM 603 N N . MET A 1 81 ? -4.117 5.673 5.608 1.00 93.00 81 MET A N 1
ATOM 604 C CA . MET A 1 81 ? -4.599 4.603 4.728 1.00 93.00 81 MET A CA 1
ATOM 605 C C . MET A 1 81 ? -5.550 5.162 3.659 1.00 93.00 81 MET A C 1
ATOM 607 O O . MET A 1 81 ? -5.400 4.846 2.478 1.00 93.00 81 MET A O 1
ATOM 611 N N . VAL A 1 82 ? -6.475 6.049 4.053 1.00 93.31 82 VAL A N 1
ATOM 612 C CA . VAL A 1 82 ? -7.403 6.744 3.145 1.00 93.31 82 VAL A CA 1
ATOM 613 C C . VAL A 1 82 ? -6.646 7.567 2.106 1.00 93.31 82 VAL A C 1
ATOM 615 O O . VAL A 1 82 ? -6.898 7.425 0.909 1.00 93.31 82 VAL A O 1
ATOM 618 N N . GLU A 1 83 ? -5.703 8.403 2.539 1.00 91.50 83 GLU A N 1
ATOM 619 C CA . GLU A 1 83 ? -4.932 9.256 1.632 1.00 91.50 83 GLU A CA 1
ATOM 620 C C . GLU A 1 83 ? -4.080 8.447 0.651 1.00 91.50 83 GLU A C 1
ATOM 622 O O . GLU A 1 83 ? -4.042 8.754 -0.545 1.00 91.50 83 GLU A O 1
ATOM 627 N N . ALA A 1 84 ? -3.407 7.403 1.137 1.00 91.50 84 ALA A N 1
ATOM 628 C CA . ALA A 1 84 ? -2.560 6.553 0.313 1.00 91.50 84 ALA A CA 1
ATOM 629 C C . ALA A 1 84 ? -3.381 5.819 -0.761 1.00 91.50 84 ALA A C 1
ATOM 631 O O . ALA A 1 84 ? -3.002 5.815 -1.937 1.00 91.50 84 ALA A O 1
ATOM 632 N N . CYS A 1 85 ? -4.543 5.272 -0.386 1.00 91.31 85 CYS A N 1
ATOM 633 C CA . CYS A 1 85 ? -5.437 4.586 -1.318 1.00 91.31 85 CYS A CA 1
ATOM 634 C C . CYS A 1 85 ? -6.068 5.554 -2.335 1.00 91.31 85 CYS A C 1
ATOM 636 O O . CYS A 1 85 ? -6.136 5.241 -3.525 1.00 91.31 85 CYS A O 1
ATOM 638 N N . ALA A 1 86 ? -6.451 6.764 -1.913 1.00 89.12 86 ALA A N 1
ATOM 639 C CA . ALA A 1 86 ? -6.996 7.789 -2.807 1.00 89.12 86 ALA A CA 1
ATOM 640 C C . ALA A 1 86 ? -5.974 8.263 -3.859 1.00 89.12 86 ALA A C 1
ATOM 642 O O . ALA A 1 86 ? -6.322 8.474 -5.024 1.00 89.12 86 ALA A O 1
ATOM 643 N N . LYS A 1 87 ? -4.694 8.385 -3.481 1.00 82.25 87 LYS A N 1
ATOM 644 C CA . LYS A 1 87 ? -3.602 8.739 -4.407 1.00 82.25 87 LYS A CA 1
ATOM 645 C C . LYS A 1 87 ? -3.341 7.662 -5.466 1.00 82.25 87 LYS A C 1
ATOM 647 O O . LYS A 1 87 ? -2.828 7.979 -6.536 1.00 82.25 87 LYS A O 1
ATOM 652 N N . PHE A 1 88 ? -3.662 6.397 -5.198 1.00 69.56 88 PHE A N 1
ATOM 653 C CA . PHE A 1 88 ? -3.497 5.317 -6.177 1.00 69.56 88 PHE A CA 1
ATOM 654 C C . PHE A 1 88 ? -4.636 5.275 -7.202 1.00 69.56 88 PHE A C 1
ATOM 656 O O . PHE A 1 88 ? -4.362 5.087 -8.382 1.00 69.56 88 PHE A O 1
ATOM 663 N N . GLY A 1 89 ? -5.877 5.571 -6.796 1.00 60.91 89 GLY A N 1
ATOM 664 C CA . GLY A 1 89 ? -7.016 5.669 -7.722 1.00 60.91 89 GLY A CA 1
ATOM 665 C C . GLY A 1 89 ? -6.788 6.663 -8.871 1.00 60.91 89 GLY A C 1
ATOM 666 O O . GLY A 1 89 ? -7.190 6.399 -9.998 1.00 60.91 89 GLY A O 1
ATOM 667 N N . LYS A 1 90 ? -6.052 7.756 -8.622 1.00 54.69 90 LYS A N 1
ATOM 668 C CA . LYS A 1 90 ? -5.663 8.723 -9.665 1.00 54.69 90 LYS A CA 1
ATOM 669 C C . LYS A 1 90 ? -4.607 8.187 -10.640 1.00 54.69 90 LYS A C 1
ATOM 671 O O . LYS A 1 90 ? -4.658 8.511 -11.815 1.00 54.69 90 LYS A O 1
ATOM 676 N N . ARG A 1 91 ? -3.682 7.339 -10.175 1.00 49.56 91 ARG A N 1
ATOM 677 C CA . ARG A 1 91 ? -2.594 6.786 -11.003 1.00 49.56 91 ARG A CA 1
ATOM 678 C C . ARG A 1 91 ? -3.055 5.687 -11.961 1.00 49.56 91 ARG A C 1
ATOM 680 O O . ARG A 1 91 ? -2.370 5.436 -12.945 1.00 49.56 91 ARG A O 1
ATOM 687 N N . ASN A 1 92 ? -4.188 5.042 -11.683 1.00 47.22 92 ASN A N 1
ATOM 688 C CA . ASN A 1 92 ? -4.716 3.954 -12.512 1.00 47.22 92 ASN A CA 1
ATOM 689 C C . ASN A 1 92 ? -5.493 4.464 -13.731 1.00 47.22 92 ASN A C 1
ATOM 691 O O . ASN A 1 92 ? -5.425 3.835 -14.778 1.00 47.22 92 ASN A O 1
ATOM 695 N N . ALA A 1 93 ? -6.154 5.624 -13.628 1.00 47.44 93 ALA A N 1
ATOM 696 C CA . ALA A 1 93 ? -6.808 6.268 -14.773 1.00 47.44 93 ALA A CA 1
ATOM 697 C C . ALA A 1 93 ? -5.799 6.721 -15.851 1.00 47.44 93 ALA A C 1
ATOM 699 O O . ALA A 1 93 ? -6.138 6.802 -17.024 1.00 47.44 93 ALA A O 1
ATOM 700 N N . GLU A 1 94 ? -4.538 6.959 -15.475 1.00 46.38 94 GLU A N 1
ATOM 701 C CA . GLU A 1 94 ? -3.432 7.211 -16.415 1.00 46.38 94 GLU A CA 1
ATOM 702 C C . GLU A 1 94 ? -2.696 5.926 -16.858 1.00 46.38 94 GLU A C 1
ATOM 704 O O . GLU A 1 94 ? -1.790 5.988 -17.689 1.00 46.38 94 GLU A O 1
ATOM 709 N N . ARG A 1 95 ? -3.046 4.751 -16.313 1.00 44.66 95 ARG A N 1
ATOM 710 C CA . ARG A 1 95 ? -2.323 3.476 -16.506 1.00 44.66 95 ARG A CA 1
ATOM 711 C C . ARG A 1 95 ? -3.243 2.294 -16.823 1.00 44.66 95 ARG A C 1
ATOM 713 O O . ARG A 1 95 ? -2.959 1.167 -16.422 1.00 44.66 95 ARG A O 1
ATOM 720 N 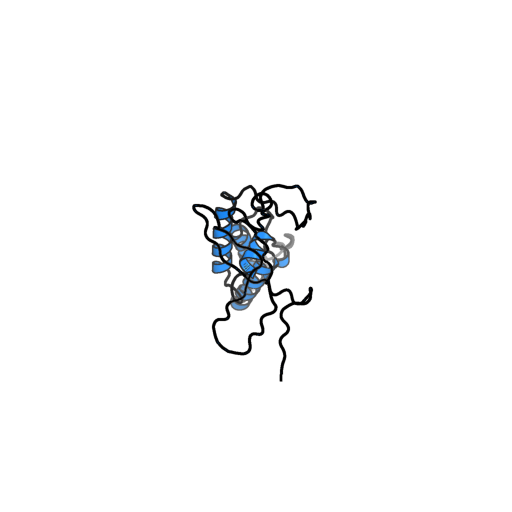N . GLU A 1 96 ? -4.321 2.519 -17.564 1.00 36.94 96 GLU A N 1
ATOM 721 C CA . GLU A 1 96 ? -5.299 1.493 -17.971 1.00 36.94 96 GLU A CA 1
ATOM 722 C C . GLU A 1 96 ? -4.758 0.444 -18.982 1.00 36.94 96 GLU A C 1
ATOM 724 O O . GLU A 1 96 ? -5.468 -0.029 -19.862 1.00 36.94 96 GLU A O 1
ATOM 729 N N . GLY A 1 97 ? -3.485 0.049 -18.881 1.00 42.09 97 GLY A N 1
ATOM 730 C CA . GLY A 1 97 ? -2.848 -0.887 -19.810 1.00 42.09 97 GLY A CA 1
ATOM 731 C C . GLY A 1 97 ? -1.842 -1.854 -19.191 1.00 42.09 97 GLY A C 1
ATOM 732 O O . GLY A 1 97 ? -0.989 -2.345 -19.922 1.00 42.09 97 GLY A O 1
ATOM 733 N N . GLU A 1 98 ? -1.880 -2.121 -17.883 1.00 44.06 98 GLU A N 1
ATOM 734 C CA . GLU A 1 98 ? -0.894 -3.017 -17.258 1.00 44.06 98 GLU A CA 1
ATOM 735 C C . GLU A 1 98 ? -1.557 -4.196 -16.541 1.00 44.06 98 GLU A C 1
ATOM 737 O O . GLU A 1 98 ? -1.741 -4.229 -15.324 1.00 44.06 98 GLU A O 1
ATOM 742 N N . THR A 1 99 ? -1.924 -5.193 -17.345 1.00 36.88 99 THR A N 1
ATOM 743 C CA . THR A 1 99 ? -2.102 -6.568 -16.882 1.00 36.88 99 THR A CA 1
ATOM 744 C C . THR A 1 99 ? -0.710 -7.141 -16.623 1.00 36.88 99 THR A C 1
ATOM 746 O O . THR A 1 99 ? 0.097 -7.273 -17.540 1.00 36.88 99 THR A O 1
ATOM 749 N N . CYS A 1 100 ? -0.411 -7.440 -15.361 1.00 52.53 100 CYS A N 1
ATOM 750 C CA . CYS A 1 100 ? 0.813 -8.130 -14.968 1.00 52.53 100 CYS A CA 1
ATOM 751 C C . CYS A 1 100 ? 0.762 -9.554 -15.538 1.00 52.53 100 CYS A C 1
ATOM 753 O O . CYS A 1 100 ? -0.008 -10.376 -15.046 1.00 52.53 100 CYS A O 1
ATOM 755 N N . ALA A 1 101 ? 1.528 -9.824 -16.595 1.00 38.91 101 ALA A N 1
ATOM 756 C CA . ALA A 1 101 ? 1.806 -11.183 -17.033 1.00 38.91 101 ALA A CA 1
ATOM 757 C C . ALA A 1 101 ? 3.107 -11.633 -16.370 1.00 38.91 101 ALA A C 1
ATOM 759 O O . ALA A 1 101 ? 4.139 -10.968 -16.480 1.00 38.91 101 ALA A O 1
ATOM 760 N N . ASP A 1 102 ? 3.012 -12.746 -15.651 1.00 38.44 102 ASP A N 1
ATOM 761 C CA . ASP A 1 102 ? 4.119 -13.400 -14.980 1.00 38.44 102 ASP A CA 1
ATOM 762 C C . ASP A 1 102 ? 5.307 -13.645 -15.917 1.00 38.44 102 ASP A C 1
ATOM 764 O O . ASP A 1 102 ? 5.181 -13.894 -17.120 1.00 38.44 102 ASP A O 1
ATOM 768 N N . THR A 1 103 ? 6.485 -13.554 -15.310 1.00 43.78 103 THR A N 1
ATOM 769 C CA . THR A 1 103 ? 7.805 -13.740 -15.897 1.00 43.78 103 THR A CA 1
ATOM 770 C C . THR A 1 103 ? 7.878 -15.005 -16.749 1.00 43.78 103 THR A C 1
ATOM 772 O O . THR A 1 103 ? 7.913 -16.111 -16.223 1.00 43.78 103 THR A O 1
ATOM 775 N N . ASN A 1 104 ? 8.015 -14.839 -18.063 1.00 45.34 104 ASN A N 1
ATOM 776 C CA . ASN A 1 104 ? 8.544 -15.885 -18.927 1.00 45.34 104 ASN A CA 1
ATOM 777 C C . ASN A 1 104 ? 9.810 -15.361 -19.604 1.00 45.34 104 ASN A C 1
ATOM 779 O O . ASN A 1 104 ? 9.759 -14.612 -20.579 1.00 45.34 104 ASN A O 1
ATOM 783 N N . VAL A 1 105 ? 10.960 -15.773 -19.065 1.00 42.97 105 VAL A N 1
ATOM 784 C CA . VAL A 1 105 ? 12.241 -15.735 -19.775 1.00 42.97 105 VAL A CA 1
ATOM 785 C C . VAL A 1 105 ? 12.107 -16.675 -20.969 1.00 42.97 105 VAL A C 1
ATOM 787 O O . VAL A 1 105 ? 12.174 -17.892 -20.829 1.00 42.97 105 VAL A O 1
ATOM 790 N N . SER A 1 106 ? 11.882 -16.112 -22.153 1.00 41.53 106 SER A N 1
ATOM 791 C CA . SER A 1 106 ? 12.108 -16.834 -23.401 1.00 41.53 106 SER A CA 1
ATOM 792 C C . SER A 1 106 ? 13.528 -16.546 -23.860 1.00 41.53 106 SER A C 1
ATOM 794 O O . SER A 1 106 ? 13.820 -15.472 -24.385 1.00 41.53 106 SER A O 1
ATOM 796 N N . ALA A 1 107 ? 14.414 -17.519 -23.660 1.00 46.25 107 ALA A N 1
ATOM 797 C CA . ALA A 1 107 ? 15.682 -17.571 -24.367 1.00 46.25 107 ALA A CA 1
ATOM 798 C C . ALA A 1 107 ? 15.379 -17.796 -25.856 1.00 46.25 107 ALA A C 1
ATOM 800 O O . ALA A 1 107 ? 15.035 -18.901 -26.271 1.00 46.25 107 ALA A O 1
ATOM 801 N N . SER A 1 108 ? 15.444 -16.738 -26.665 1.00 41.97 108 SER A N 1
ATOM 802 C CA . SER A 1 108 ? 15.369 -16.880 -28.119 1.00 41.97 108 SER A CA 1
ATOM 803 C C . SER A 1 108 ? 16.730 -17.282 -28.700 1.00 41.97 108 SER A C 1
ATOM 805 O O . SER A 1 108 ? 17.789 -16.865 -28.227 1.00 41.97 108 SER A O 1
ATOM 807 N N . ALA A 1 109 ? 16.683 -18.148 -29.708 1.00 42.41 109 ALA A N 1
ATOM 808 C CA . ALA A 1 109 ? 17.816 -18.723 -30.431 1.00 42.41 109 ALA A CA 1
ATOM 809 C C . ALA A 1 109 ? 18.693 -17.657 -31.136 1.00 42.41 109 ALA A C 1
ATOM 811 O O . ALA A 1 109 ? 18.248 -16.519 -31.316 1.00 42.41 109 ALA A O 1
ATOM 812 N N . PRO A 1 110 ? 19.935 -17.990 -31.548 1.00 45.94 110 PRO A N 1
ATOM 813 C CA . PRO A 1 110 ? 20.855 -17.017 -32.117 1.00 45.94 110 PRO A CA 1
ATOM 814 C C . PRO A 1 110 ? 20.479 -16.721 -33.572 1.00 45.94 110 PRO A C 1
ATOM 816 O O . PRO A 1 110 ? 20.616 -17.567 -34.452 1.00 45.94 110 PRO A O 1
ATOM 819 N N . THR A 1 111 ? 20.033 -15.497 -33.836 1.00 42.88 111 THR A N 1
ATOM 820 C CA . THR A 1 111 ? 19.996 -14.928 -35.187 1.00 42.88 111 THR A CA 1
ATOM 821 C C . THR A 1 111 ? 21.003 -13.795 -35.274 1.00 42.88 111 THR A C 1
ATOM 823 O O . THR A 1 111 ? 21.022 -12.914 -34.418 1.00 42.88 111 THR A O 1
ATOM 826 N N . ASN A 1 112 ? 21.839 -13.861 -36.311 1.00 53.81 112 ASN A N 1
ATOM 827 C CA . ASN A 1 112 ? 22.910 -12.927 -36.654 1.00 53.81 112 ASN A CA 1
ATOM 828 C C . ASN A 1 112 ? 22.369 -11.506 -36.901 1.00 53.81 112 ASN A C 1
ATOM 830 O O . ASN A 1 112 ? 22.155 -11.111 -38.045 1.00 53.81 112 ASN A O 1
ATOM 834 N N . GLY A 1 113 ? 22.121 -10.752 -35.834 1.00 48.19 113 GLY A N 1
ATOM 835 C CA . GLY A 1 113 ? 21.606 -9.390 -35.886 1.00 48.19 113 GLY A CA 1
ATOM 836 C C . GLY A 1 113 ? 21.953 -8.615 -34.619 1.00 48.19 113 GLY A C 1
ATOM 837 O O . GLY A 1 113 ? 22.002 -9.188 -33.533 1.00 48.19 113 GLY A O 1
ATOM 838 N N . ASP A 1 114 ? 22.224 -7.327 -34.821 1.00 52.25 114 ASP A N 1
ATOM 839 C CA . ASP A 1 114 ? 22.750 -6.330 -33.887 1.00 52.25 114 ASP A CA 1
ATOM 840 C C . ASP A 1 114 ? 22.282 -6.494 -32.425 1.00 52.25 114 ASP A C 1
ATOM 842 O O . ASP A 1 114 ? 21.080 -6.595 -32.145 1.00 52.25 114 ASP A O 1
ATOM 846 N N . LEU A 1 115 ? 23.253 -6.509 -31.499 1.00 52.00 115 LEU A N 1
ATOM 847 C CA . LEU A 1 115 ? 23.130 -6.852 -30.067 1.00 52.00 115 LEU A CA 1
ATOM 848 C C . LEU A 1 115 ? 22.040 -6.058 -29.321 1.00 52.00 115 LEU A C 1
ATOM 850 O O . LEU A 1 115 ? 21.535 -6.509 -28.295 1.00 52.00 115 LEU A O 1
ATOM 854 N N . LEU A 1 116 ? 21.638 -4.905 -29.855 1.00 52.66 116 LEU A N 1
ATOM 855 C CA . LEU A 1 116 ? 20.650 -4.003 -29.264 1.00 52.66 116 LEU A CA 1
ATOM 856 C C . LEU A 1 116 ? 19.194 -4.348 -29.615 1.00 52.66 116 LEU A C 1
ATOM 858 O O . LEU A 1 116 ? 18.269 -3.829 -28.995 1.00 52.66 116 LEU A O 1
ATOM 862 N N . SER A 1 117 ? 18.959 -5.266 -30.556 1.00 51.19 117 SER A N 1
ATOM 863 C CA . SER A 1 117 ? 17.600 -5.638 -30.987 1.00 51.19 117 SER A CA 1
ATOM 864 C C . SER A 1 117 ? 16.894 -6.605 -30.025 1.00 51.19 117 SER A C 1
ATOM 866 O O . SER A 1 117 ? 15.723 -6.928 -30.214 1.00 51.19 117 SER A O 1
ATOM 868 N N . ARG A 1 118 ? 17.603 -7.115 -29.008 1.00 53.00 118 ARG A N 1
ATOM 869 C CA . ARG A 1 118 ? 17.143 -8.198 -28.115 1.00 53.00 118 ARG A CA 1
ATOM 870 C C . ARG A 1 118 ? 16.990 -7.770 -26.655 1.00 53.00 118 ARG A C 1
ATOM 872 O O . ARG A 1 118 ? 16.962 -8.618 -25.767 1.00 53.00 118 ARG A O 1
ATOM 879 N N . LEU A 1 119 ? 16.904 -6.468 -26.397 1.00 54.91 119 LEU A N 1
ATOM 880 C CA . LEU A 1 119 ? 16.794 -5.934 -25.041 1.00 54.91 119 LEU A CA 1
ATOM 881 C C . LEU A 1 119 ? 15.401 -6.229 -24.476 1.00 54.91 119 LEU A C 1
ATOM 883 O O . LEU A 1 119 ? 14.415 -5.585 -24.829 1.00 54.91 119 LEU A O 1
ATOM 887 N N . ALA A 1 120 ? 15.318 -7.222 -23.591 1.00 55.81 120 ALA A N 1
ATOM 888 C CA . ALA A 1 120 ? 14.109 -7.535 -22.845 1.00 55.81 120 ALA A CA 1
ATOM 889 C C . ALA A 1 120 ? 14.087 -6.679 -21.575 1.00 55.81 120 ALA A C 1
ATOM 891 O O . ALA A 1 120 ? 14.737 -6.977 -20.574 1.00 55.81 120 ALA A O 1
ATOM 892 N N . ALA A 1 121 ? 13.369 -5.563 -21.629 1.00 57.94 121 ALA A N 1
ATOM 893 C CA . ALA A 1 121 ? 13.224 -4.690 -20.479 1.00 57.94 121 ALA A CA 1
ATOM 894 C C . ALA A 1 121 ? 12.243 -5.277 -19.462 1.00 57.94 121 ALA A C 1
ATOM 896 O O . ALA A 1 121 ? 11.110 -5.608 -19.805 1.00 57.94 121 ALA A O 1
ATOM 897 N N . SER A 1 122 ? 12.646 -5.341 -18.191 1.00 52.62 122 SER A N 1
ATOM 898 C CA . SER A 1 122 ? 11.734 -5.727 -17.106 1.00 52.62 122 SER A CA 1
ATOM 899 C C . SER A 1 122 ? 10.724 -4.622 -16.752 1.00 52.62 122 SER A C 1
ATOM 901 O O . SER A 1 122 ? 9.770 -4.886 -16.024 1.00 52.62 122 SER A O 1
ATOM 903 N N . THR A 1 123 ? 10.934 -3.389 -17.226 1.00 56.62 123 THR A N 1
ATOM 904 C CA . THR A 1 123 ? 10.107 -2.207 -16.942 1.00 56.62 123 THR A CA 1
ATOM 905 C C . THR A 1 123 ? 9.914 -1.372 -18.205 1.00 56.62 123 THR A C 1
ATOM 907 O O . THR A 1 123 ? 10.818 -1.244 -19.033 1.00 56.62 123 THR A O 1
ATOM 910 N N . ARG A 1 124 ? 8.734 -0.760 -18.358 1.00 55.47 124 ARG A N 1
ATOM 911 C CA . ARG A 1 124 ? 8.425 0.119 -19.495 1.00 55.47 124 ARG A CA 1
ATOM 912 C C . ARG A 1 124 ? 9.306 1.376 -19.465 1.00 55.47 124 ARG A C 1
ATOM 914 O O . ARG A 1 124 ? 9.379 2.050 -18.443 1.00 55.47 124 ARG A O 1
ATOM 921 N N . GLY A 1 125 ? 9.933 1.706 -20.596 1.00 66.44 125 GLY A N 1
ATOM 922 C CA . GLY A 1 125 ? 10.816 2.876 -20.731 1.00 66.44 125 GLY A CA 1
ATOM 923 C C . GLY A 1 125 ? 12.273 2.631 -20.323 1.00 66.44 125 GLY A C 1
ATOM 924 O O . GLY A 1 125 ? 13.067 3.566 -20.324 1.00 66.44 125 GLY A O 1
ATOM 925 N N . SER A 1 126 ? 12.632 1.392 -19.990 1.00 64.31 126 SER A N 1
ATOM 926 C CA . SER A 1 126 ? 14.015 0.966 -19.768 1.00 64.31 126 SER A CA 1
ATOM 927 C C . SER A 1 126 ? 14.427 -0.016 -20.861 1.00 64.31 126 SER A C 1
ATOM 929 O O . SER A 1 126 ? 13.569 -0.601 -21.512 1.00 64.31 126 SER A O 1
ATOM 931 N N . ALA A 1 127 ? 15.727 -0.214 -21.052 1.00 64.44 127 ALA A N 1
ATOM 932 C CA . ALA A 1 127 ? 16.262 -1.321 -21.831 1.00 64.44 127 ALA A CA 1
ATOM 933 C C . ALA A 1 127 ? 17.051 -2.218 -20.870 1.00 64.44 127 ALA A C 1
ATOM 935 O O . ALA A 1 127 ? 17.946 -1.741 -20.174 1.00 64.44 127 ALA A O 1
ATOM 936 N N . GLY A 1 128 ? 16.658 -3.487 -20.753 1.00 66.88 128 GLY A N 1
ATOM 937 C CA . GLY A 1 128 ? 17.367 -4.456 -19.919 1.00 66.88 128 GLY A CA 1
ATOM 938 C C . GLY A 1 128 ? 18.532 -5.048 -20.700 1.00 66.88 128 GLY A C 1
ATOM 939 O O . GLY A 1 128 ? 18.299 -5.727 -21.697 1.00 66.88 128 GLY A O 1
ATOM 940 N N . VAL A 1 129 ? 19.759 -4.787 -20.253 1.00 71.44 129 VAL A N 1
ATOM 941 C CA . VAL A 1 129 ? 20.981 -5.440 -20.740 1.00 71.44 129 VAL A CA 1
ATOM 942 C C . VAL A 1 129 ? 21.526 -6.261 -19.579 1.00 71.44 129 VAL A C 1
ATOM 944 O O . VAL A 1 129 ? 21.823 -5.696 -18.526 1.00 71.44 129 VAL A O 1
ATOM 947 N N . ASP A 1 130 ? 21.635 -7.575 -19.757 1.00 71.12 130 ASP A N 1
ATOM 948 C CA . ASP A 1 130 ? 22.406 -8.411 -18.838 1.00 71.12 130 ASP A CA 1
ATOM 949 C C . ASP A 1 130 ? 23.880 -8.334 -19.243 1.00 71.12 130 ASP A C 1
ATOM 951 O O . ASP A 1 130 ? 24.199 -8.439 -20.429 1.00 71.12 130 ASP A O 1
ATOM 955 N N . VAL A 1 131 ? 24.763 -8.081 -18.279 1.00 69.75 131 VAL A N 1
ATOM 956 C CA . VAL A 1 131 ? 26.203 -7.922 -18.516 1.00 69.75 131 VAL A CA 1
ATOM 957 C C . VAL A 1 131 ? 26.955 -8.841 -17.569 1.00 69.75 131 VAL A C 1
ATOM 959 O O . VAL A 1 131 ? 26.648 -8.873 -16.375 1.00 69.75 131 VAL A O 1
ATOM 962 N N . CYS A 1 132 ? 27.954 -9.558 -18.081 1.00 71.75 132 CYS A N 1
ATOM 963 C CA . CYS A 1 132 ? 28.784 -10.445 -17.280 1.00 71.75 132 CYS A CA 1
ATOM 964 C C . CYS A 1 132 ? 30.130 -9.784 -16.958 1.00 71.75 132 CYS A C 1
ATOM 966 O O . CYS A 1 132 ? 30.643 -8.926 -17.679 1.00 71.75 132 CYS A O 1
ATOM 968 N N . THR A 1 133 ? 30.725 -10.171 -15.832 1.00 72.38 133 THR A N 1
ATOM 969 C CA . THR A 1 133 ? 32.096 -9.767 -15.511 1.00 72.38 133 THR A CA 1
ATOM 970 C C . THR A 1 133 ? 33.064 -10.552 -16.386 1.00 72.38 133 THR A C 1
ATOM 972 O O . THR A 1 133 ? 32.975 -11.779 -16.434 1.00 72.38 133 THR A O 1
ATOM 975 N N . ALA A 1 134 ? 34.009 -9.874 -17.035 1.00 75.75 134 ALA A N 1
ATOM 976 C CA . ALA A 1 134 ? 35.012 -10.545 -17.864 1.00 75.75 134 ALA A CA 1
ATOM 977 C C . ALA A 1 134 ? 35.994 -11.382 -17.022 1.00 75.75 134 ALA A C 1
ATOM 979 O O . ALA A 1 134 ? 36.550 -12.363 -17.510 1.00 75.75 134 ALA A O 1
ATOM 980 N N . GLU A 1 135 ? 36.195 -11.005 -15.755 1.00 74.56 135 GLU A N 1
ATOM 981 C CA . GLU A 1 135 ? 37.132 -11.649 -14.835 1.00 74.56 135 GLU A CA 1
ATOM 982 C C . GLU A 1 135 ? 36.582 -11.672 -13.401 1.00 74.56 135 GLU A C 1
ATOM 984 O O . GLU A 1 135 ? 35.765 -10.832 -13.015 1.00 74.56 135 GLU A O 1
ATOM 989 N N . SER A 1 136 ? 37.058 -12.629 -12.598 1.00 73.12 136 SER A N 1
ATOM 990 C CA . SER A 1 136 ? 36.759 -12.694 -11.164 1.00 73.12 136 SER A CA 1
ATOM 991 C C . SER A 1 136 ? 37.521 -11.601 -10.418 1.00 73.12 136 SER A C 1
ATOM 993 O O . SER A 1 136 ? 38.748 -11.552 -10.474 1.00 73.12 136 SER A O 1
ATOM 995 N N . VAL A 1 137 ? 36.803 -10.765 -9.667 1.00 74.50 137 VAL A N 1
ATOM 996 C CA . VAL A 1 137 ? 37.389 -9.680 -8.869 1.00 74.50 137 VAL A CA 1
ATOM 997 C C . VAL A 1 137 ? 37.195 -9.975 -7.385 1.00 74.50 137 VAL A C 1
ATOM 999 O O . VAL A 1 137 ? 36.066 -10.135 -6.924 1.00 74.50 137 VAL A O 1
ATOM 1002 N N . VAL A 1 138 ? 38.299 -10.033 -6.638 1.00 77.38 138 VAL A N 1
ATOM 1003 C CA . VAL A 1 138 ? 38.278 -10.085 -5.170 1.00 77.38 138 VAL A CA 1
ATOM 1004 C C . VAL A 1 138 ? 38.194 -8.655 -4.644 1.00 77.38 138 VAL A C 1
ATOM 1006 O O . VAL A 1 138 ? 38.937 -7.785 -5.090 1.00 77.38 138 VAL A O 1
ATOM 1009 N N . ILE A 1 139 ? 37.261 -8.418 -3.725 1.00 79.00 139 ILE A N 1
ATOM 1010 C CA . ILE A 1 139 ? 37.058 -7.129 -3.063 1.00 79.00 139 ILE A CA 1
ATOM 1011 C C . ILE A 1 139 ? 37.509 -7.313 -1.615 1.00 79.00 139 ILE A C 1
ATOM 1013 O O . ILE A 1 139 ? 36.764 -7.850 -0.800 1.00 79.00 139 ILE A O 1
ATOM 1017 N N . ASP A 1 140 ? 38.746 -6.932 -1.321 1.00 74.81 140 ASP A N 1
ATOM 1018 C CA . ASP A 1 140 ? 39.418 -7.114 -0.025 1.00 74.81 140 ASP A CA 1
ATOM 1019 C C . ASP A 1 140 ? 39.637 -5.790 0.734 1.00 74.81 140 ASP A C 1
ATOM 1021 O O . ASP A 1 140 ? 40.007 -5.784 1.907 1.00 74.81 140 ASP A O 1
ATOM 1025 N N . LEU A 1 141 ? 39.389 -4.655 0.075 1.00 74.44 141 LEU A N 1
ATOM 1026 C CA . LEU A 1 141 ? 39.605 -3.311 0.610 1.00 74.44 141 LEU A CA 1
ATOM 1027 C C . LEU A 1 141 ? 38.310 -2.482 0.585 1.00 74.44 141 LEU A C 1
ATOM 1029 O O . LEU A 1 141 ? 37.513 -2.580 -0.345 1.00 74.44 141 LEU A O 1
ATOM 1033 N N . ASP A 1 142 ? 38.152 -1.550 1.529 1.00 79.56 142 ASP A N 1
ATOM 1034 C CA . ASP A 1 142 ? 37.075 -0.537 1.529 1.00 79.56 142 ASP A CA 1
ATOM 1035 C C . ASP A 1 142 ? 37.334 0.579 0.496 1.00 79.56 142 ASP A C 1
ATOM 1037 O O . ASP A 1 142 ? 37.360 1.777 0.790 1.00 79.56 142 ASP A O 1
ATOM 1041 N N . LYS A 1 143 ? 37.606 0.191 -0.749 1.00 82.12 143 LYS A N 1
ATOM 1042 C CA . LYS A 1 143 ? 37.890 1.097 -1.864 1.00 82.12 143 LYS A CA 1
ATOM 1043 C C . LYS A 1 143 ? 36.952 0.823 -3.029 1.00 82.12 143 LYS A C 1
ATOM 1045 O O . LYS A 1 143 ? 36.360 -0.245 -3.152 1.00 82.12 143 LYS A O 1
ATOM 1050 N N . ILE A 1 144 ? 36.825 1.804 -3.917 1.00 81.06 144 ILE A N 1
ATOM 1051 C CA . ILE A 1 144 ? 36.090 1.629 -5.171 1.00 81.06 144 ILE A CA 1
ATOM 1052 C C . ILE A 1 144 ? 36.865 0.639 -6.049 1.00 81.06 144 ILE A C 1
ATOM 1054 O O . ILE A 1 144 ? 37.989 0.929 -6.460 1.00 81.06 144 ILE A O 1
ATOM 1058 N N . HIS A 1 145 ? 36.248 -0.503 -6.354 1.00 76.94 145 HIS A N 1
ATOM 1059 C CA . HIS A 1 145 ? 36.797 -1.518 -7.252 1.00 76.94 145 HIS A CA 1
ATOM 1060 C C . HIS A 1 145 ? 36.229 -1.330 -8.659 1.00 76.94 145 HIS A C 1
ATOM 1062 O O . HIS A 1 145 ? 35.023 -1.156 -8.838 1.00 76.94 145 HIS A O 1
ATOM 1068 N N . LYS A 1 146 ? 37.100 -1.357 -9.672 1.00 81.06 146 LYS A N 1
ATOM 1069 C CA . LYS A 1 146 ? 36.682 -1.380 -11.077 1.00 81.06 146 LYS A CA 1
ATOM 1070 C C . LYS A 1 146 ? 36.535 -2.830 -11.510 1.00 81.06 146 LYS A C 1
ATOM 1072 O O . LYS A 1 146 ? 37.514 -3.567 -11.485 1.00 81.06 146 LYS A O 1
ATOM 1077 N N . VAL A 1 147 ? 35.329 -3.215 -11.912 1.00 78.50 147 VAL A N 1
ATOM 1078 C CA . VAL A 1 147 ? 35.038 -4.568 -12.389 1.00 78.50 147 VAL A CA 1
ATOM 1079 C C . VAL A 1 147 ? 34.994 -4.551 -13.918 1.00 78.50 147 VAL A C 1
ATOM 1081 O O . VAL A 1 147 ? 34.201 -3.785 -14.474 1.00 78.50 147 VAL A O 1
ATOM 1084 N N . PRO A 1 148 ? 35.845 -5.328 -14.612 1.00 78.38 148 PRO A N 1
ATOM 1085 C CA . PRO A 1 148 ? 35.808 -5.408 -16.064 1.00 78.38 148 PRO A CA 1
ATOM 1086 C C . PRO A 1 148 ? 34.541 -6.145 -16.511 1.00 78.38 148 PRO A C 1
ATOM 1088 O O . PRO A 1 148 ? 34.179 -7.183 -15.955 1.00 78.38 148 PRO A O 1
ATOM 1091 N N . LEU A 1 149 ? 33.871 -5.597 -17.519 1.00 79.31 149 LEU A N 1
ATOM 1092 C CA . LEU A 1 149 ? 32.660 -6.161 -18.112 1.00 79.31 149 LEU A CA 1
ATOM 1093 C C . LEU A 1 149 ? 32.994 -6.767 -19.476 1.00 79.31 149 LEU A C 1
ATOM 1095 O O . LEU A 1 149 ? 33.947 -6.336 -20.121 1.00 79.31 149 LEU A O 1
ATOM 1099 N N . ASP A 1 150 ? 32.217 -7.751 -19.915 1.00 75.38 150 ASP A N 1
ATOM 1100 C CA . ASP A 1 150 ? 32.329 -8.340 -21.254 1.00 75.38 150 ASP A CA 1
ATOM 1101 C C . ASP A 1 150 ? 31.554 -7.558 -22.334 1.00 75.38 150 ASP A C 1
ATOM 1103 O O . ASP A 1 150 ? 31.715 -7.813 -23.529 1.00 75.38 150 ASP A O 1
ATOM 1107 N N . ALA A 1 151 ? 30.760 -6.564 -21.926 1.00 72.19 151 ALA A N 1
ATOM 1108 C CA . ALA A 1 151 ? 30.025 -5.670 -22.812 1.00 72.19 151 ALA A CA 1
ATOM 1109 C C . ALA A 1 151 ? 30.718 -4.305 -22.963 1.00 72.19 151 ALA A C 1
ATOM 1111 O O . ALA A 1 151 ? 31.023 -3.626 -21.979 1.00 72.19 151 ALA A O 1
ATOM 1112 N N . PHE A 1 152 ? 30.894 -3.866 -24.213 1.00 72.19 152 PHE A N 1
ATOM 1113 C CA . PHE A 1 152 ? 31.490 -2.575 -24.566 1.00 72.19 152 PHE A CA 1
ATOM 1114 C C . PHE A 1 152 ? 30.685 -1.887 -25.669 1.00 72.19 152 PHE A C 1
ATOM 1116 O O . PHE A 1 152 ? 30.255 -2.527 -26.625 1.00 72.19 152 PHE A O 1
ATOM 1123 N N . GLY A 1 153 ? 30.530 -0.569 -25.564 1.00 73.06 153 GLY A N 1
ATOM 1124 C CA . GLY A 1 153 ? 29.893 0.248 -26.595 1.00 73.06 153 GLY A CA 1
ATOM 1125 C C . GLY A 1 153 ? 29.145 1.453 -26.021 1.00 73.06 153 GLY A C 1
ATOM 1126 O O . GLY A 1 153 ? 28.893 1.510 -24.815 1.00 73.06 153 GLY A O 1
ATOM 1127 N N . PRO A 1 154 ? 28.809 2.446 -26.861 1.00 67.88 154 PRO A N 1
ATOM 1128 C CA . PRO A 1 154 ? 27.943 3.542 -26.457 1.00 67.88 154 PRO A CA 1
ATOM 1129 C C . PRO A 1 154 ? 26.520 3.022 -26.225 1.00 67.88 154 PRO A C 1
ATOM 1131 O O . PRO A 1 154 ? 26.022 2.191 -26.978 1.00 67.88 154 PRO A O 1
ATOM 1134 N N . LEU A 1 155 ? 25.843 3.558 -25.211 1.00 67.81 155 LEU A N 1
ATOM 1135 C CA . LEU A 1 155 ? 24.453 3.201 -24.904 1.00 67.81 155 LEU A CA 1
ATOM 1136 C C . LEU A 1 155 ? 23.472 3.636 -26.003 1.00 67.81 155 LEU A C 1
ATOM 1138 O O . LEU A 1 155 ? 22.364 3.127 -26.026 1.00 67.81 155 LEU A O 1
ATOM 1142 N N . GLY A 1 156 ? 23.891 4.538 -26.900 1.00 69.19 156 GLY A N 1
ATOM 1143 C CA . GLY A 1 156 ? 23.089 5.198 -27.933 1.00 69.19 156 GLY A CA 1
ATOM 1144 C C . GLY A 1 156 ? 22.576 6.576 -27.486 1.00 69.19 15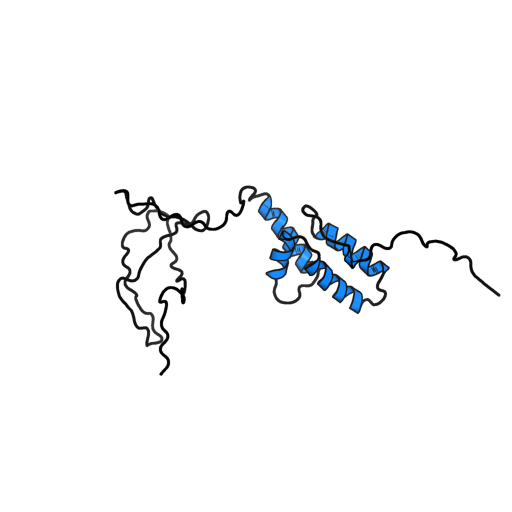6 GLY A C 1
ATOM 1145 O O . GLY A 1 156 ? 22.587 6.907 -26.298 1.00 69.19 156 GLY A O 1
ATOM 1146 N N . ASP A 1 157 ? 22.168 7.410 -28.444 1.00 74.06 157 ASP A N 1
ATOM 1147 C CA . ASP A 1 157 ? 21.806 8.809 -28.184 1.00 74.06 157 ASP A CA 1
ATOM 1148 C C . ASP A 1 157 ? 20.561 8.937 -27.295 1.00 74.06 157 ASP A C 1
ATOM 1150 O O . ASP A 1 157 ? 19.554 8.255 -27.484 1.00 74.06 157 ASP A O 1
ATOM 1154 N N . GLY A 1 158 ? 20.625 9.841 -26.312 1.00 75.06 158 GLY A N 1
ATOM 1155 C CA . GLY A 1 158 ? 19.519 10.106 -25.385 1.00 75.06 158 GLY A CA 1
ATOM 1156 C C . GLY A 1 158 ? 19.311 9.043 -24.300 1.00 75.06 158 GLY A C 1
ATOM 1157 O O . GLY A 1 158 ? 18.350 9.147 -23.539 1.00 75.06 158 GLY A O 1
ATOM 1158 N N . MET A 1 159 ? 20.198 8.047 -24.191 1.00 69.94 159 MET A N 1
ATOM 1159 C CA . MET A 1 159 ? 20.115 6.995 -23.176 1.00 69.94 159 MET A CA 1
ATOM 1160 C C . MET A 1 159 ? 21.040 7.255 -21.982 1.00 69.94 159 MET A C 1
ATOM 1162 O O . MET A 1 159 ? 22.152 7.760 -22.109 1.00 69.94 159 MET A O 1
ATOM 1166 N N . SER A 1 160 ? 20.567 6.892 -20.790 1.00 72.50 160 SER A N 1
ATOM 1167 C CA . SER A 1 160 ? 21.346 6.841 -19.548 1.00 72.50 160 SER A CA 1
ATOM 1168 C C . SER A 1 160 ? 21.272 5.425 -18.991 1.00 72.50 160 SER A C 1
ATOM 1170 O O . SER A 1 160 ? 20.205 4.813 -19.036 1.00 72.50 160 SER A O 1
ATOM 1172 N N . ALA A 1 161 ? 22.376 4.904 -18.455 1.00 72.44 161 ALA A N 1
ATOM 1173 C CA . ALA A 1 161 ? 22.394 3.593 -17.812 1.00 72.44 161 ALA A CA 1
ATOM 1174 C C . ALA A 1 161 ? 22.661 3.714 -16.316 1.00 72.44 161 ALA A C 1
ATOM 1176 O O . ALA A 1 161 ? 23.454 4.540 -15.866 1.00 72.44 161 ALA A O 1
ATOM 1177 N N . PHE A 1 162 ? 22.019 2.830 -15.562 1.00 69.69 162 PHE A N 1
ATOM 1178 C CA . PHE A 1 162 ? 22.300 2.591 -14.159 1.00 69.69 162 PHE A CA 1
ATOM 1179 C C . PHE A 1 162 ? 22.505 1.089 -13.978 1.00 69.69 162 PHE A C 1
ATOM 1181 O O . PHE A 1 162 ? 21.593 0.303 -14.236 1.00 69.69 162 PHE A O 1
ATOM 1188 N N . LEU A 1 163 ? 23.713 0.689 -13.580 1.00 68.81 163 LEU A N 1
ATOM 1189 C CA . LEU A 1 163 ? 24.034 -0.712 -13.338 1.00 68.81 163 LEU A CA 1
ATOM 1190 C C . LEU A 1 163 ? 23.602 -1.071 -11.913 1.00 68.81 163 LEU A C 1
ATOM 1192 O O . LEU A 1 163 ? 24.177 -0.578 -10.944 1.00 68.81 163 LEU A O 1
ATOM 1196 N N . MET A 1 164 ? 22.597 -1.934 -11.784 1.00 65.62 164 MET A N 1
ATOM 1197 C CA . MET A 1 164 ? 22.157 -2.448 -10.490 1.00 65.62 164 MET A CA 1
ATOM 1198 C C . MET A 1 164 ? 22.506 -3.931 -10.403 1.00 65.62 164 MET A C 1
ATOM 1200 O O . MET A 1 164 ? 21.877 -4.765 -11.051 1.00 65.62 164 MET A O 1
ATOM 1204 N N . GLY A 1 165 ? 23.532 -4.260 -9.618 1.00 64.44 165 GLY A N 1
ATOM 1205 C CA . GLY A 1 165 ? 23.942 -5.646 -9.411 1.00 64.44 165 GLY A CA 1
ATOM 1206 C C . GLY A 1 165 ? 22.831 -6.443 -8.729 1.00 64.44 165 GLY A C 1
ATOM 1207 O O . GLY A 1 165 ? 22.433 -6.130 -7.606 1.00 64.44 165 GLY A O 1
ATOM 1208 N N . ARG A 1 166 ? 22.326 -7.489 -9.389 1.00 62.59 166 ARG A N 1
ATOM 1209 C CA . ARG A 1 166 ? 21.465 -8.484 -8.743 1.00 62.59 166 ARG A CA 1
ATOM 1210 C C . ARG A 1 166 ? 22.372 -9.473 -8.022 1.00 62.59 166 ARG A C 1
ATOM 1212 O O . ARG A 1 166 ? 23.022 -10.289 -8.666 1.00 62.59 166 ARG A O 1
ATOM 1219 N N . SER A 1 167 ? 22.426 -9.411 -6.693 1.00 52.00 167 SER A N 1
ATOM 1220 C CA . SER A 1 167 ? 23.103 -10.457 -5.920 1.00 52.00 167 SER A CA 1
ATOM 1221 C C . SER A 1 167 ? 22.321 -11.764 -6.078 1.00 52.00 167 SER A C 1
ATOM 1223 O O . SER A 1 167 ? 21.251 -11.934 -5.495 1.00 52.00 167 SER A O 1
ATOM 1225 N N . SER A 1 168 ? 22.809 -12.660 -6.938 1.00 52.03 168 SER A N 1
ATOM 1226 C CA . SER A 1 168 ? 22.226 -13.983 -7.162 1.00 52.03 168 SER A CA 1
ATOM 1227 C C . SER A 1 168 ? 23.059 -15.023 -6.423 1.00 52.03 168 SER A C 1
ATOM 1229 O O . SER A 1 168 ? 23.957 -15.638 -6.990 1.00 52.03 168 SER A O 1
ATOM 1231 N N . ALA A 1 169 ? 22.779 -15.223 -5.133 1.00 51.25 169 ALA A N 1
ATOM 1232 C CA . ALA A 1 169 ? 23.455 -16.241 -4.319 1.00 51.25 169 ALA A CA 1
ATOM 1233 C C . ALA A 1 169 ? 23.215 -17.686 -4.816 1.00 51.25 169 ALA A C 1
ATOM 1235 O O . ALA A 1 169 ? 23.860 -18.619 -4.353 1.00 51.25 169 ALA A O 1
ATOM 1236 N N . THR A 1 170 ? 22.296 -17.887 -5.763 1.00 46.88 170 THR A N 1
ATOM 1237 C CA . THR A 1 170 ? 21.785 -19.200 -6.176 1.00 46.88 170 THR A CA 1
ATOM 1238 C C . THR A 1 170 ? 22.376 -19.757 -7.476 1.00 46.88 170 THR A C 1
ATOM 1240 O O . THR A 1 170 ? 22.034 -20.879 -7.831 1.00 46.88 170 THR A O 1
ATOM 1243 N N . ILE A 1 171 ? 23.265 -19.038 -8.180 1.00 51.19 171 ILE A N 1
ATOM 1244 C CA . ILE A 1 171 ? 23.842 -19.486 -9.476 1.00 51.19 171 ILE A CA 1
ATOM 1245 C C . ILE A 1 171 ? 25.398 -19.570 -9.437 1.00 51.19 171 ILE A C 1
ATOM 1247 O O . ILE A 1 171 ? 26.034 -19.716 -10.465 1.00 51.19 171 ILE A O 1
ATOM 1251 N N . GLN A 1 172 ? 26.010 -19.599 -8.237 1.00 53.81 172 GLN A N 1
ATOM 1252 C CA . GLN A 1 172 ? 27.443 -19.341 -7.899 1.00 53.81 172 GLN A CA 1
ATOM 1253 C C . GLN A 1 172 ? 27.786 -17.849 -7.698 1.00 53.81 172 GLN A C 1
ATOM 1255 O O . GLN A 1 172 ? 28.800 -17.358 -8.182 1.00 53.81 172 GLN A O 1
ATOM 1260 N N . GLY A 1 173 ? 26.923 -17.113 -6.989 1.00 57.44 173 GLY A N 1
ATOM 1261 C CA . GLY A 1 173 ? 27.084 -15.678 -6.717 1.00 57.44 173 GLY A CA 1
ATOM 1262 C C . GLY A 1 173 ? 28.255 -15.286 -5.808 1.00 57.44 173 GLY A C 1
ATOM 1263 O O . GLY A 1 173 ? 29.097 -16.103 -5.452 1.00 57.44 173 GLY A O 1
ATOM 1264 N N . ILE A 1 174 ? 28.270 -13.998 -5.432 1.00 55.31 174 ILE A N 1
ATOM 1265 C CA . ILE A 1 174 ? 29.267 -13.343 -4.565 1.00 55.31 174 ILE A CA 1
ATOM 1266 C C . ILE A 1 174 ? 29.658 -14.260 -3.396 1.00 55.31 174 ILE A C 1
ATOM 1268 O O . ILE A 1 174 ? 28.853 -14.507 -2.498 1.00 55.31 174 ILE A O 1
ATOM 1272 N N . MET A 1 175 ? 30.902 -14.746 -3.407 1.00 55.66 175 MET A N 1
ATOM 1273 C CA . MET A 1 175 ? 31.446 -15.586 -2.343 1.00 55.66 175 MET A CA 1
ATOM 1274 C C . MET A 1 175 ? 32.153 -14.719 -1.306 1.00 55.66 175 MET A C 1
ATOM 1276 O O . MET A 1 175 ? 33.275 -14.261 -1.518 1.00 55.66 175 MET A O 1
ATOM 1280 N N . VAL A 1 176 ? 31.486 -14.505 -0.175 1.00 59.00 176 VAL A N 1
ATOM 1281 C CA . VAL A 1 176 ? 32.074 -13.828 0.984 1.00 59.00 176 VAL A CA 1
ATOM 1282 C C . VAL A 1 176 ? 32.942 -14.837 1.733 1.00 59.00 176 VAL A C 1
ATOM 1284 O O . VAL A 1 176 ? 32.420 -15.799 2.294 1.00 59.00 176 VAL A O 1
ATOM 1287 N N . HIS A 1 177 ? 34.258 -14.634 1.721 1.00 61.25 177 HIS A N 1
ATOM 1288 C CA . HIS A 1 177 ? 35.179 -15.383 2.574 1.00 61.25 177 HIS A CA 1
ATOM 1289 C C . HIS A 1 177 ? 35.260 -14.679 3.931 1.00 61.25 177 HIS A C 1
ATOM 1291 O O . HIS A 1 177 ? 35.449 -13.465 3.985 1.00 61.25 177 HIS A O 1
ATOM 1297 N N . LEU A 1 178 ? 35.058 -15.434 5.009 1.00 54.25 178 LEU A N 1
ATOM 1298 C CA . LEU A 1 178 ? 35.288 -14.978 6.377 1.00 54.25 178 LEU A CA 1
ATOM 1299 C C . LEU A 1 178 ? 36.579 -15.639 6.862 1.00 54.25 178 LEU A C 1
ATOM 1301 O O . LEU A 1 178 ? 36.653 -16.869 6.838 1.00 54.25 178 LEU A O 1
ATOM 1305 N N . ASP A 1 179 ? 37.559 -14.828 7.258 1.00 60.56 179 ASP A N 1
ATOM 1306 C CA . ASP A 1 179 ? 38.747 -15.283 7.992 1.00 60.56 179 ASP A CA 1
ATOM 1307 C C . ASP A 1 179 ? 38.418 -15.591 9.464 1.00 60.56 179 ASP A C 1
ATOM 1309 O O . ASP A 1 179 ? 37.557 -14.884 10.050 1.00 60.56 179 ASP A O 1
#

Foldseek 3Di:
DDDDPPDDPPPDPLPQLLNQAADPPRQLVVSLVVSLVSLVVPDPDPVVSQVCSLVCSQPRYDPQLNVQCVPDPDRDGSVVSNVSSVVVVVVCVVVVDDDDDDDDPDPDDDDPDDPQVPFDDPDPPDGHDDWDFPDDDDDPDPDDDDTHIPDDDDPDPPDDDDDDDDQDVPPVGDDDDDD

Radius of gyration: 27.84 Å; chains: 1; bounding box: 83×30×76 Å

Organism: NCBI:txid333673

Secondary structure (DSSP, 8-state):
---------TTS----GGG----SS--HHHHHHHHHHHHHHH---HHHHHHHHHHHHHHSS-HHHHHHHHTSSSS--HHHHHHHHHHHHHHHHT-TT--------------SS-GGGG---SSTT-------BSS-----SSSPPPPPBS--S---TT----------TTSS-------

InterPro domains:
  IPR008916 Retrovirus capsid, C-terminal [G3DSA:1.10.1200.30] (7-95)
  IPR029054 dUTPase-like [PF00692] (121-177)
  IPR036157 dUTPase-like superfamily [G3DSA:2.70.40.10] (115-179)
  IPR036157 dUTPase-like superfamily [SSF51283] (119-177)
  IPR045345 Retroviral nucleocapsid Gag protein p24, C-terminal domain [PF19317] (14-84)
  IPR050195 Primate lentivirus group Gag polyprotein-like [PTHR40389] (11-90)